Protein AF-A0A1A8K405-F1 (afdb_monomer_lite)

pLDDT: mean 84.37, std 14.07, range [44.75, 97.0]

Organism: Nothobranchius kuhntae (NCBI:txid321403)

Foldseek 3Di:
DVVVVVLVVCVVCVPLVCVLVPPDFKDWDWDQDPPPRDIDTDKIKGKAFDPVQVVQVVVVVVLQVVQLVDPDQRDKDKTWGKIWMAIPQRKIWIKIKIKIWADPDSPPPDDDSDTWIKMKIKIDDMDGPPPDPPPPPDDDIDMHMDGD

Structure (mmCIF, N/CA/C/O backbone):
data_AF-A0A1A8K405-F1
#
_entry.id   AF-A0A1A8K405-F1
#
loop_
_atom_site.group_PDB
_atom_site.id
_atom_site.type_symbol
_atom_site.label_atom_id
_atom_site.label_alt_id
_atom_site.label_comp_id
_atom_site.label_asym_id
_atom_site.label_entity_id
_atom_site.label_seq_id
_atom_site.pdbx_PDB_ins_code
_atom_site.Cartn_x
_atom_site.Cartn_y
_atom_site.Cartn_z
_atom_site.occupancy
_atom_site.B_iso_or_equiv
_atom_site.auth_seq_id
_atom_site.auth_comp_id
_atom_site.auth_asym_id
_atom_site.auth_atom_id
_atom_site.pdbx_PDB_model_num
ATOM 1 N N . ASN A 1 1 ? 3.902 -15.572 -23.356 1.00 77.88 1 ASN A N 1
ATOM 2 C CA . ASN A 1 1 ? 4.950 -16.094 -22.442 1.00 77.88 1 ASN A CA 1
ATOM 3 C C . ASN A 1 1 ? 4.537 -15.607 -21.079 1.00 77.88 1 ASN A C 1
ATOM 5 O O . ASN A 1 1 ? 4.559 -14.400 -20.856 1.00 77.88 1 ASN A O 1
ATOM 9 N N . ASP A 1 2 ? 4.108 -16.525 -20.227 1.00 87.25 2 ASP A N 1
ATOM 10 C CA . ASP A 1 2 ? 3.314 -16.259 -19.025 1.00 87.25 2 ASP A CA 1
ATOM 11 C C . ASP A 1 2 ? 3.965 -15.231 -18.088 1.00 87.25 2 ASP A C 1
ATOM 13 O O . ASP A 1 2 ? 3.287 -14.385 -17.509 1.00 87.25 2 ASP A O 1
ATOM 17 N N . MET A 1 3 ? 5.300 -15.226 -17.996 1.00 85.38 3 MET A N 1
ATOM 18 C CA . MET A 1 3 ? 6.030 -14.266 -17.160 1.00 85.38 3 MET A CA 1
ATOM 19 C C . MET A 1 3 ? 5.954 -12.827 -17.675 1.00 85.38 3 MET A C 1
ATOM 21 O O . MET A 1 3 ? 5.882 -11.891 -16.878 1.00 85.38 3 MET A O 1
ATOM 25 N N . HIS A 1 4 ? 5.956 -12.637 -18.995 1.00 84.88 4 HIS A N 1
ATOM 26 C CA . HIS A 1 4 ? 5.791 -11.311 -19.585 1.00 84.88 4 HIS A CA 1
ATOM 27 C C . HIS A 1 4 ? 4.364 -10.804 -19.359 1.00 84.88 4 HIS A C 1
ATOM 29 O O . HIS A 1 4 ? 4.181 -9.652 -18.981 1.00 84.88 4 HIS A O 1
ATOM 35 N N . GLU A 1 5 ? 3.364 -11.669 -19.539 1.00 89.44 5 GLU A N 1
ATOM 36 C CA . GLU A 1 5 ? 1.952 -11.342 -19.302 1.00 89.44 5 GLU A CA 1
ATOM 37 C C . GLU A 1 5 ? 1.700 -10.956 -17.840 1.00 89.44 5 GLU A C 1
ATOM 39 O O . GLU A 1 5 ? 1.075 -9.929 -17.580 1.00 89.44 5 GLU A O 1
ATOM 44 N N . LEU A 1 6 ? 2.283 -11.691 -16.885 1.00 88.69 6 LEU A N 1
ATOM 45 C CA . LEU A 1 6 ? 2.248 -11.328 -15.469 1.00 88.69 6 LEU A CA 1
ATOM 46 C C . LEU A 1 6 ? 2.859 -9.940 -15.218 1.00 88.69 6 LEU A C 1
ATOM 48 O O . LEU A 1 6 ? 2.254 -9.117 -14.538 1.00 88.69 6 LEU A O 1
ATOM 52 N N . CYS A 1 7 ? 4.045 -9.654 -15.763 1.00 87.31 7 CYS A N 1
ATOM 53 C CA . CYS A 1 7 ? 4.702 -8.361 -15.551 1.00 87.31 7 CYS A CA 1
ATOM 54 C C . CYS A 1 7 ? 3.937 -7.199 -16.196 1.00 87.31 7 CYS A C 1
ATOM 56 O O . CYS A 1 7 ? 3.899 -6.106 -15.626 1.00 87.31 7 CYS A O 1
ATOM 58 N N . SER A 1 8 ? 3.309 -7.429 -17.354 1.00 89.00 8 SER A N 1
ATOM 59 C CA . SER A 1 8 ? 2.404 -6.462 -17.977 1.00 89.00 8 SER A CA 1
ATOM 60 C C . SER A 1 8 ? 1.209 -6.177 -17.067 1.00 89.00 8 SER A C 1
ATOM 62 O O . SER A 1 8 ? 0.987 -5.015 -16.748 1.00 89.00 8 SER A O 1
ATOM 64 N N . ALA A 1 9 ? 0.539 -7.211 -16.548 1.00 89.94 9 ALA A N 1
ATOM 65 C CA . ALA A 1 9 ? -0.592 -7.053 -15.630 1.00 89.94 9 ALA A CA 1
ATOM 66 C C . ALA A 1 9 ? -0.210 -6.317 -14.330 1.00 89.94 9 ALA A C 1
ATOM 68 O O . ALA A 1 9 ? -0.925 -5.425 -13.884 1.00 89.94 9 ALA A O 1
ATOM 69 N N . LEU A 1 10 ? 0.955 -6.619 -13.740 1.00 89.88 10 LEU A N 1
ATOM 70 C CA . LEU A 1 10 ? 1.460 -5.895 -12.560 1.00 89.88 10 LEU A CA 1
ATOM 71 C C . LEU A 1 10 ? 1.752 -4.411 -12.849 1.00 89.88 10 LEU A C 1
ATOM 73 O O . LEU A 1 10 ? 1.724 -3.586 -11.935 1.00 89.88 10 LEU A O 1
ATOM 77 N N . SER A 1 11 ? 2.050 -4.074 -14.105 1.00 89.88 11 SER A N 1
ATOM 78 C CA . SER A 1 11 ? 2.372 -2.712 -14.542 1.00 89.88 11 SER A CA 1
ATOM 79 C C . SER A 1 11 ? 1.143 -1.875 -14.908 1.00 89.88 11 SER A C 1
ATOM 81 O O . SER A 1 11 ? 1.284 -0.657 -15.020 1.00 89.88 11 SER A O 1
ATOM 83 N N . GLU A 1 12 ? -0.036 -2.487 -15.073 1.00 91.00 12 GLU A N 1
ATOM 84 C CA . GLU A 1 12 ? -1.290 -1.775 -15.365 1.00 91.00 12 GLU A CA 1
ATOM 85 C C . GLU A 1 12 ? -1.716 -0.875 -14.197 1.00 91.00 12 GLU A C 1
ATOM 87 O O . GLU A 1 12 ? -2.045 0.291 -14.409 1.00 91.00 12 GLU A O 1
ATOM 92 N N . ASP A 1 13 ? -1.639 -1.384 -12.962 1.00 90.75 13 ASP A N 1
ATOM 93 C CA . ASP A 1 13 ? -1.929 -0.621 -11.741 1.00 90.75 13 ASP A CA 1
ATOM 94 C C . ASP A 1 13 ? -0.952 -0.962 -10.593 1.00 90.75 13 ASP A C 1
ATOM 96 O O . ASP A 1 13 ? -1.296 -1.652 -9.625 1.00 90.75 13 ASP A O 1
ATOM 100 N N . PRO A 1 14 ? 0.303 -0.478 -10.666 1.00 92.75 14 PRO A N 1
ATOM 101 C CA . PRO A 1 14 ? 1.291 -0.733 -9.623 1.00 92.75 14 PRO A CA 1
ATOM 102 C C . PRO A 1 14 ? 0.931 -0.049 -8.294 1.00 92.75 14 PRO A C 1
ATOM 104 O O . PRO A 1 14 ? 1.281 -0.555 -7.226 1.00 92.75 14 PRO A O 1
ATOM 107 N N . GLU A 1 15 ? 0.237 1.095 -8.336 1.00 93.50 15 GLU A N 1
ATOM 108 C CA . GLU A 1 15 ? -0.154 1.841 -7.135 1.00 93.50 15 GLU A CA 1
ATOM 109 C C . GLU A 1 15 ? -1.245 1.086 -6.370 1.00 93.50 15 GLU A C 1
ATOM 111 O O . GLU A 1 15 ? -1.089 0.842 -5.172 1.00 93.50 15 GLU A O 1
ATOM 116 N N . GLY A 1 16 ? -2.296 0.629 -7.058 1.00 92.94 16 GLY A N 1
ATOM 117 C CA . GLY A 1 16 ? -3.321 -0.229 -6.469 1.00 92.94 16 GLY A CA 1
ATOM 118 C C . GLY A 1 16 ? -2.748 -1.539 -5.934 1.00 92.94 16 GLY A C 1
ATOM 119 O O . GLY A 1 16 ? -3.082 -1.934 -4.814 1.00 92.94 16 GLY A O 1
ATOM 120 N N . LEU A 1 17 ? -1.801 -2.160 -6.650 1.00 93.38 17 LEU A N 1
ATOM 121 C CA . LEU A 1 17 ? -1.090 -3.350 -6.172 1.00 93.38 17 LEU A CA 1
ATOM 122 C C . LEU A 1 17 ? -0.429 -3.113 -4.804 1.00 93.38 17 LEU A C 1
ATOM 124 O O . LEU A 1 17 ? -0.667 -3.867 -3.862 1.00 93.38 17 LEU A O 1
ATOM 128 N N . ILE A 1 18 ? 0.403 -2.077 -4.654 1.00 95.12 18 ILE A N 1
ATOM 129 C CA . ILE A 1 18 ? 1.141 -1.857 -3.395 1.00 95.12 18 ILE A CA 1
ATOM 130 C C . ILE A 1 18 ? 0.257 -1.304 -2.258 1.00 95.12 18 ILE A C 1
ATOM 132 O O . ILE A 1 18 ? 0.599 -1.451 -1.075 1.00 95.12 18 ILE A O 1
ATOM 136 N N . LEU A 1 19 ? -0.878 -0.679 -2.594 1.00 94.06 19 LEU A N 1
ATOM 137 C CA . LEU A 1 19 ? -1.903 -0.246 -1.637 1.00 94.06 19 LEU A CA 1
ATOM 138 C C . LEU A 1 19 ? -2.730 -1.427 -1.113 1.00 94.06 19 LEU A C 1
ATOM 140 O O . LEU A 1 19 ? -3.034 -1.466 0.079 1.00 94.06 19 LEU A O 1
ATOM 144 N N . PHE A 1 20 ? -3.011 -2.424 -1.957 1.00 91.88 20 PHE A N 1
ATOM 145 C CA . PHE A 1 20 ? -3.654 -3.675 -1.550 1.00 91.88 20 PHE A CA 1
ATOM 146 C C . PHE A 1 20 ? -2.792 -4.470 -0.556 1.00 91.88 20 PHE A C 1
ATOM 148 O O . PHE A 1 20 ? -3.292 -5.072 0.399 1.00 91.88 20 PHE A O 1
ATOM 155 N N . LEU A 1 21 ? -1.468 -4.448 -0.733 1.00 91.00 21 LEU A N 1
ATOM 156 C CA . LEU A 1 21 ? -0.540 -5.195 0.111 1.00 91.00 21 LEU A CA 1
ATOM 157 C C . LEU A 1 21 ? -0.223 -4.443 1.420 1.00 91.00 21 LEU A C 1
ATOM 159 O O . LEU A 1 21 ? 0.747 -3.687 1.536 1.00 91.00 21 LEU A O 1
ATOM 163 N N . LYS A 1 22 ? -1.024 -4.699 2.462 1.00 81.56 22 LYS A N 1
ATOM 164 C CA . LYS A 1 22 ? -0.938 -4.025 3.779 1.00 81.56 22 LYS A CA 1
ATOM 165 C C . LYS A 1 22 ? 0.465 -4.026 4.408 1.00 81.56 22 LYS A C 1
ATOM 167 O O . LYS A 1 22 ? 0.908 -2.990 4.921 1.00 81.56 22 LYS A O 1
ATOM 172 N N . ASN A 1 23 ? 1.155 -5.168 4.334 1.00 84.31 23 ASN A N 1
ATOM 173 C CA . ASN A 1 23 ? 2.432 -5.435 5.012 1.00 84.31 23 ASN A CA 1
ATOM 174 C C . ASN A 1 23 ? 3.649 -5.449 4.073 1.00 84.31 23 ASN A C 1
ATOM 176 O O . ASN A 1 23 ? 4.771 -5.631 4.538 1.00 84.31 23 ASN A O 1
ATOM 180 N N . ILE A 1 24 ? 3.444 -5.266 2.766 1.00 91.94 24 ILE A N 1
ATOM 181 C CA . ILE A 1 24 ? 4.531 -5.221 1.785 1.00 91.94 24 ILE A CA 1
ATOM 182 C C . ILE A 1 24 ? 4.792 -3.758 1.433 1.00 91.94 24 ILE A C 1
ATOM 184 O O . ILE A 1 24 ? 3.870 -2.989 1.150 1.00 91.94 24 ILE A O 1
ATOM 188 N N . CYS A 1 25 ? 6.065 -3.371 1.483 1.00 93.31 25 CYS A N 1
ATOM 189 C CA . CYS A 1 25 ? 6.513 -2.027 1.122 1.00 93.31 25 CYS A CA 1
ATOM 190 C C . CYS A 1 25 ? 7.240 -1.990 -0.219 1.00 93.31 25 CYS A C 1
ATOM 192 O O . CYS A 1 25 ? 7.435 -0.908 -0.748 1.00 93.31 25 CYS A O 1
ATOM 194 N N . LYS A 1 26 ? 7.637 -3.133 -0.781 1.00 96.19 26 LYS A N 1
ATOM 195 C CA . LYS A 1 26 ? 8.359 -3.185 -2.048 1.00 96.19 26 LYS A CA 1
ATOM 196 C C . LYS A 1 26 ? 8.061 -4.479 -2.785 1.00 96.19 26 LYS A C 1
ATOM 198 O O . LYS A 1 26 ? 8.145 -5.551 -2.193 1.00 96.19 26 LYS A O 1
ATOM 203 N N . VAL A 1 27 ? 7.754 -4.361 -4.070 1.00 95.12 27 VAL A N 1
ATOM 204 C CA . VAL A 1 27 ? 7.695 -5.475 -5.016 1.00 95.12 27 VAL A CA 1
ATOM 205 C C . VAL A 1 27 ? 8.671 -5.157 -6.136 1.00 95.12 27 VAL A C 1
ATOM 207 O O . VAL A 1 27 ? 8.629 -4.073 -6.717 1.00 95.12 27 VAL A O 1
ATOM 210 N N . GLN A 1 28 ? 9.573 -6.092 -6.414 1.00 95.00 28 GLN A N 1
ATOM 211 C CA . GLN A 1 28 ? 10.579 -5.946 -7.454 1.00 95.00 28 GLN A CA 1
ATOM 212 C C . GLN A 1 28 ? 10.711 -7.259 -8.215 1.00 95.00 28 GLN A C 1
ATOM 214 O O . GLN A 1 28 ? 10.839 -8.319 -7.604 1.00 95.00 28 GLN A O 1
ATOM 219 N N . VAL A 1 29 ? 10.672 -7.177 -9.543 1.00 93.19 29 VAL A N 1
ATOM 220 C CA . VAL A 1 29 ? 10.842 -8.330 -10.431 1.00 93.19 29 VAL A CA 1
ATOM 221 C C . VAL A 1 29 ? 12.101 -8.133 -11.256 1.00 93.19 29 VAL A C 1
ATOM 223 O O . VAL A 1 29 ? 12.353 -7.050 -11.798 1.00 93.19 29 VAL A O 1
ATOM 226 N N . HIS A 1 30 ? 12.885 -9.201 -11.347 1.00 92.12 30 HIS A N 1
ATOM 227 C CA . HIS A 1 30 ? 14.107 -9.247 -12.124 1.00 92.12 30 HIS A CA 1
ATOM 228 C C . HIS A 1 30 ? 14.044 -10.354 -13.173 1.00 92.12 30 HIS A C 1
ATOM 230 O O . HIS A 1 30 ? 13.508 -11.430 -12.923 1.00 92.12 30 HIS A O 1
ATOM 236 N N . GLU A 1 31 ? 14.647 -10.086 -14.320 1.00 91.31 31 GLU A N 1
ATOM 237 C CA . GLU A 1 31 ? 14.889 -11.027 -15.401 1.00 91.31 31 GLU A CA 1
ATOM 238 C C . GLU A 1 31 ? 16.387 -11.341 -15.456 1.00 91.31 31 GLU A C 1
ATOM 240 O O . GLU A 1 31 ? 17.223 -10.438 -15.362 1.00 91.31 31 GLU A O 1
ATOM 245 N N . ILE A 1 32 ? 16.732 -12.618 -15.602 1.00 93.88 32 ILE A N 1
ATOM 246 C CA . ILE A 1 32 ? 18.110 -13.051 -15.840 1.00 93.88 32 ILE A CA 1
ATOM 247 C C . ILE A 1 32 ? 18.257 -13.249 -17.342 1.00 93.88 32 ILE A C 1
ATOM 249 O O . ILE A 1 32 ? 17.560 -14.065 -17.938 1.00 93.88 32 ILE A O 1
ATOM 253 N N . ASN A 1 33 ? 19.158 -12.494 -17.961 1.00 88.44 33 ASN A N 1
ATOM 254 C CA . ASN A 1 33 ? 19.418 -12.634 -19.383 1.00 88.44 33 ASN A CA 1
ATOM 255 C C . ASN A 1 33 ? 20.139 -13.963 -19.660 1.00 88.44 33 ASN A C 1
ATOM 257 O O . ASN A 1 33 ? 21.266 -14.149 -19.208 1.00 88.44 33 ASN A O 1
ATOM 261 N N . GLU A 1 34 ? 19.520 -14.854 -20.436 1.00 87.06 34 GLU A N 1
ATOM 262 C CA . GLU A 1 34 ? 20.047 -16.203 -20.706 1.00 87.06 34 GLU A CA 1
ATOM 263 C C . GLU A 1 34 ? 21.441 -16.194 -21.353 1.00 87.06 34 GLU A C 1
ATOM 265 O O . GLU A 1 34 ? 22.270 -17.050 -21.054 1.00 87.06 34 GLU A O 1
ATOM 270 N N . ASN A 1 35 ? 21.736 -15.194 -22.190 1.00 90.19 35 ASN A N 1
ATOM 271 C CA . ASN A 1 35 ? 22.989 -15.142 -22.947 1.00 90.19 35 ASN A CA 1
ATOM 272 C C . ASN A 1 35 ? 24.148 -14.530 -22.152 1.00 90.19 35 ASN A C 1
ATOM 274 O O . ASN A 1 35 ? 25.299 -14.914 -22.340 1.00 90.19 35 ASN A O 1
ATOM 278 N N . SER A 1 36 ? 23.867 -13.536 -21.309 1.00 91.81 36 SER A N 1
ATOM 279 C CA . SER A 1 36 ? 24.892 -12.772 -20.584 1.00 91.81 36 SER A CA 1
ATOM 280 C C . SER A 1 36 ? 24.956 -13.080 -19.089 1.00 91.81 36 SER A C 1
ATOM 282 O O . SER A 1 36 ? 25.888 -12.637 -18.427 1.00 91.81 36 SER A O 1
ATOM 284 N N . GLY A 1 37 ? 23.967 -13.792 -18.538 1.00 91.44 37 GLY A N 1
ATOM 285 C CA . GLY A 1 37 ? 23.824 -14.040 -17.100 1.00 91.44 37 GLY A CA 1
ATOM 286 C C . GLY A 1 37 ? 23.484 -12.792 -16.277 1.00 91.44 37 GLY A C 1
ATOM 287 O O . GLY A 1 37 ? 23.384 -12.868 -15.054 1.00 91.44 37 GLY A O 1
ATOM 288 N N . ASN A 1 38 ? 23.309 -11.635 -16.922 1.00 94.06 38 ASN A N 1
ATOM 289 C CA . ASN A 1 38 ? 23.079 -10.372 -16.233 1.00 94.06 38 ASN A CA 1
ATOM 290 C C . ASN A 1 38 ? 21.660 -10.283 -15.671 1.00 94.06 38 ASN A C 1
ATOM 292 O O . ASN A 1 38 ? 20.681 -10.588 -16.355 1.00 94.06 38 ASN A O 1
ATOM 296 N N . LEU A 1 39 ? 21.565 -9.777 -14.442 1.00 93.81 39 LEU A N 1
ATOM 297 C CA . LEU A 1 39 ? 20.306 -9.470 -13.778 1.00 93.81 39 LEU A CA 1
ATOM 298 C C . LEU A 1 39 ? 19.795 -8.097 -14.229 1.00 93.81 39 LEU A C 1
ATOM 300 O O . LEU A 1 39 ? 20.455 -7.078 -14.026 1.00 93.81 39 LEU A O 1
ATOM 304 N N . LYS A 1 40 ? 18.591 -8.057 -14.793 1.00 91.50 40 LYS A N 1
ATOM 305 C CA . LYS A 1 40 ? 17.899 -6.832 -15.195 1.00 91.50 40 LYS A CA 1
ATOM 306 C C . LYS A 1 40 ? 16.640 -6.663 -14.356 1.00 91.50 40 LYS A C 1
ATOM 308 O O . LYS A 1 40 ? 15.795 -7.545 -14.315 1.00 91.50 40 LYS A O 1
ATOM 313 N N . THR A 1 41 ? 16.479 -5.519 -13.701 1.00 91.38 41 THR A N 1
ATOM 314 C CA . THR A 1 41 ? 15.201 -5.177 -13.057 1.00 91.38 41 THR A CA 1
ATOM 315 C C . THR A 1 41 ? 14.187 -4.785 -14.127 1.00 91.38 41 THR A C 1
ATOM 317 O O . THR A 1 41 ? 14.480 -3.913 -14.944 1.00 91.38 41 THR A O 1
ATOM 320 N N . ILE A 1 42 ? 13.009 -5.406 -14.114 1.00 91.62 42 ILE A N 1
ATOM 321 C CA . ILE A 1 42 ? 11.949 -5.159 -15.105 1.00 91.62 42 ILE A CA 1
ATOM 322 C C . ILE A 1 42 ? 10.702 -4.505 -14.505 1.00 91.62 42 ILE A C 1
ATOM 324 O O . ILE A 1 42 ? 9.934 -3.888 -15.233 1.00 91.62 42 ILE A O 1
ATOM 328 N N . PHE A 1 43 ? 10.525 -4.584 -13.185 1.00 92.81 43 PHE A N 1
ATOM 329 C CA . PHE A 1 43 ? 9.416 -3.949 -12.478 1.00 92.81 43 PHE A CA 1
ATOM 330 C C . PHE A 1 43 ? 9.841 -3.564 -11.063 1.00 92.81 43 PHE A C 1
ATOM 332 O O . PHE A 1 43 ? 10.488 -4.356 -10.373 1.00 92.81 43 PHE A O 1
ATOM 339 N N . VAL A 1 44 ? 9.462 -2.363 -10.627 1.00 95.12 44 VAL A N 1
ATOM 340 C CA . VAL A 1 44 ? 9.576 -1.919 -9.234 1.00 95.12 44 VAL A CA 1
ATOM 341 C C . VAL A 1 44 ? 8.328 -1.134 -8.873 1.00 95.12 44 VAL A C 1
ATOM 343 O O . VAL A 1 44 ? 7.958 -0.203 -9.586 1.00 95.12 44 VAL A O 1
ATOM 346 N N . VAL A 1 45 ? 7.753 -1.448 -7.719 1.00 96.38 45 VAL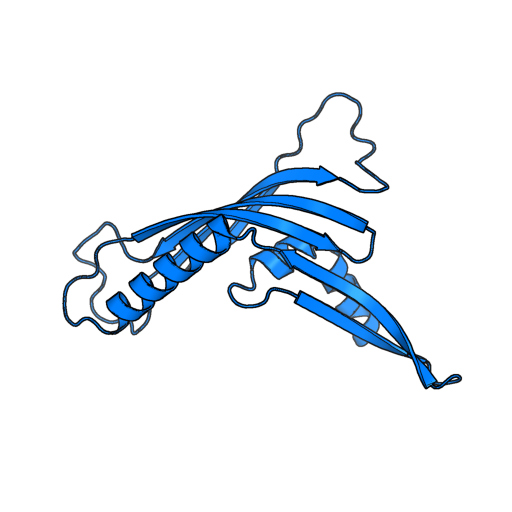 A N 1
ATOM 347 C CA . VAL A 1 45 ? 6.886 -0.535 -6.981 1.00 96.38 45 VAL A CA 1
ATOM 348 C C . VAL A 1 45 ? 7.270 -0.555 -5.509 1.00 96.38 45 VAL A C 1
ATOM 350 O O . VAL A 1 45 ? 7.466 -1.613 -4.910 1.00 96.38 45 VAL A O 1
ATOM 353 N N . GLU A 1 46 ? 7.408 0.627 -4.924 1.00 97.00 46 GLU A N 1
ATOM 354 C CA . GLU A 1 46 ? 7.857 0.801 -3.551 1.00 97.00 46 GLU A CA 1
ATOM 355 C C . GLU A 1 46 ? 7.029 1.869 -2.839 1.00 97.00 46 GLU A C 1
ATOM 357 O O . GLU A 1 46 ? 6.869 2.984 -3.324 1.00 97.00 46 GLU A O 1
ATOM 362 N N . LYS A 1 47 ? 6.519 1.516 -1.664 1.00 95.06 47 LYS A N 1
ATOM 363 C CA . LYS A 1 47 ? 5.770 2.367 -0.749 1.00 95.06 47 LYS A CA 1
ATOM 364 C C . LYS A 1 47 ? 6.687 2.801 0.390 1.00 95.06 47 LYS A C 1
ATOM 366 O O . LYS A 1 47 ? 7.151 1.982 1.184 1.00 95.06 47 LYS A O 1
ATOM 371 N N . HIS A 1 48 ? 6.894 4.102 0.502 1.00 94.94 48 HIS A N 1
ATOM 372 C CA . HIS A 1 48 ? 7.658 4.737 1.561 1.00 94.94 48 HIS A CA 1
ATOM 373 C C . HIS A 1 48 ? 6.717 5.387 2.580 1.00 94.94 48 HIS A C 1
ATOM 375 O O . HIS A 1 48 ? 5.851 6.190 2.224 1.00 94.94 48 HIS A O 1
ATOM 381 N N . LEU A 1 49 ? 6.883 5.048 3.859 1.00 92.31 49 LEU A N 1
ATOM 382 C CA . LEU A 1 49 ? 6.186 5.707 4.963 1.00 92.31 49 LEU A CA 1
ATOM 383 C C . LEU A 1 49 ? 7.155 6.675 5.652 1.00 92.31 49 LEU A C 1
ATOM 385 O O . LEU A 1 49 ? 8.148 6.207 6.219 1.00 92.31 49 LEU A O 1
ATOM 389 N N . PRO A 1 50 ? 6.866 7.989 5.658 1.00 91.25 50 PRO A N 1
ATOM 390 C CA . PRO A 1 50 ? 7.582 8.944 6.496 1.00 91.25 50 PRO A CA 1
ATOM 391 C C . PRO A 1 50 ? 7.546 8.529 7.972 1.00 91.25 50 PRO A C 1
ATOM 393 O O . PRO A 1 50 ? 6.605 7.869 8.416 1.00 91.25 50 PRO A O 1
ATOM 396 N N . GLN A 1 51 ? 8.542 8.948 8.757 1.00 88.94 51 GLN A N 1
ATOM 397 C CA . GLN A 1 51 ? 8.712 8.496 10.145 1.00 88.94 51 GLN A CA 1
ATOM 398 C C . GLN A 1 51 ? 7.455 8.697 11.017 1.00 88.94 51 GLN A C 1
ATOM 400 O O . GLN A 1 51 ? 7.009 7.745 11.653 1.00 88.94 51 GLN A O 1
ATOM 405 N N . GLY A 1 52 ? 6.821 9.875 10.979 1.00 89.06 52 GLY A N 1
ATOM 406 C CA . GLY A 1 52 ? 5.589 10.122 11.746 1.00 89.06 52 GLY A CA 1
ATOM 407 C C . GLY A 1 52 ? 4.422 9.213 11.332 1.00 89.06 52 GLY A C 1
ATOM 408 O O . GLY A 1 52 ? 3.673 8.722 12.172 1.00 89.06 52 GLY A O 1
ATOM 409 N N . SER A 1 53 ? 4.309 8.899 10.040 1.00 91.38 53 SER A N 1
ATOM 410 C CA . SER A 1 53 ? 3.312 7.956 9.516 1.00 91.38 53 SER A CA 1
ATOM 411 C C . SER A 1 53 ? 3.612 6.505 9.887 1.00 91.38 53 SER A C 1
ATOM 413 O O . SER A 1 53 ? 2.697 5.713 10.114 1.00 91.38 53 SER A O 1
ATOM 415 N N . LYS A 1 54 ? 4.894 6.146 10.003 1.00 91.31 54 LYS A N 1
ATOM 416 C CA . LYS A 1 54 ? 5.320 4.833 10.493 1.00 91.31 54 LYS A CA 1
ATOM 417 C C . LYS A 1 54 ? 4.916 4.628 11.952 1.00 91.31 54 LYS A C 1
ATOM 419 O O . LYS A 1 54 ? 4.420 3.553 12.277 1.00 91.31 54 LYS A O 1
ATOM 424 N N . GLU A 1 55 ? 5.076 5.642 12.798 1.00 93.00 55 GLU A N 1
ATOM 425 C CA . GLU A 1 55 ? 4.655 5.608 14.207 1.00 93.00 55 GLU A CA 1
ATOM 426 C C . GLU A 1 55 ? 3.134 5.439 14.329 1.00 93.00 55 GLU A C 1
ATOM 428 O O . GLU A 1 55 ? 2.674 4.494 14.968 1.00 93.00 55 GLU A O 1
ATOM 433 N N . GLN A 1 56 ? 2.353 6.244 13.597 1.00 93.50 56 GLN A N 1
ATOM 434 C CA . GLN A 1 56 ? 0.887 6.120 13.534 1.00 93.50 56 GLN A CA 1
ATOM 435 C C . GLN A 1 56 ? 0.428 4.715 13.113 1.00 93.50 56 GLN A C 1
ATOM 437 O O . GLN A 1 56 ? -0.507 4.157 13.694 1.00 93.50 56 GLN A O 1
ATOM 442 N N . LYS A 1 57 ? 1.086 4.124 12.106 1.00 92.06 57 LYS A N 1
ATOM 443 C CA . LYS A 1 57 ? 0.772 2.772 11.628 1.00 92.06 57 LYS A CA 1
ATOM 444 C C . LYS A 1 57 ? 1.180 1.689 12.628 1.00 92.06 57 LYS A C 1
ATOM 446 O O . LYS A 1 57 ? 0.451 0.716 12.803 1.00 92.06 57 LYS A O 1
ATOM 451 N N . GLN A 1 58 ? 2.324 1.842 13.293 1.00 92.69 58 GLN A N 1
ATOM 452 C CA . GLN A 1 58 ? 2.774 0.911 14.331 1.00 92.69 58 GLN A CA 1
ATOM 453 C C . GLN A 1 58 ? 1.838 0.920 15.535 1.00 92.69 58 GLN A C 1
ATOM 455 O O . GLN A 1 58 ? 1.479 -0.145 16.033 1.00 92.69 58 GLN A O 1
ATOM 460 N N . ASP A 1 59 ? 1.413 2.096 15.983 1.00 93.94 59 ASP A N 1
ATOM 461 C CA . ASP A 1 59 ? 0.485 2.200 17.101 1.00 93.94 59 ASP A CA 1
ATOM 462 C C . ASP A 1 59 ? -0.883 1.626 16.737 1.00 93.94 59 ASP A C 1
ATOM 464 O O . ASP A 1 59 ? -1.453 0.873 17.525 1.00 93.94 59 ASP A O 1
ATOM 468 N N . PHE A 1 60 ? -1.380 1.864 15.522 1.00 93.50 60 PHE A N 1
ATOM 469 C CA . PHE A 1 60 ? -2.595 1.212 15.030 1.00 93.50 60 PHE A CA 1
ATOM 470 C C . PHE A 1 60 ? -2.475 -0.323 15.006 1.00 93.50 60 PHE A C 1
ATOM 472 O O . PHE A 1 60 ? -3.372 -1.016 15.485 1.00 93.50 60 PHE A O 1
ATOM 479 N N . ALA A 1 61 ? -1.346 -0.863 14.532 1.00 91.81 61 ALA A N 1
ATOM 480 C CA . ALA A 1 61 ? -1.091 -2.304 14.525 1.00 91.81 61 ALA A CA 1
ATOM 481 C C . ALA A 1 61 ? -1.048 -2.905 15.943 1.00 91.81 61 ALA A C 1
ATOM 483 O O . ALA A 1 61 ? -1.616 -3.974 16.162 1.00 91.81 61 ALA A O 1
ATOM 484 N N . LYS A 1 62 ? -0.455 -2.204 16.922 1.00 92.88 62 LYS A N 1
ATOM 485 C CA . LYS A 1 62 ? -0.479 -2.624 18.337 1.00 92.88 62 LYS A CA 1
ATOM 486 C C . LYS A 1 62 ? -1.902 -2.659 18.891 1.00 92.88 62 LYS A C 1
ATOM 488 O O . LYS A 1 62 ? -2.267 -3.608 19.578 1.00 92.88 62 LYS A O 1
ATOM 493 N N . HIS A 1 63 ? -2.717 -1.643 18.594 1.00 91.62 63 HIS A N 1
ATOM 494 C CA . HIS A 1 63 ? -4.119 -1.630 19.017 1.00 91.62 63 HIS A CA 1
ATOM 495 C C . HIS A 1 63 ? -4.900 -2.794 18.403 1.00 91.62 63 HIS A C 1
ATOM 497 O O . HIS A 1 63 ? -5.676 -3.432 19.109 1.00 91.62 63 HIS A O 1
ATOM 503 N N . LEU A 1 64 ? -4.665 -3.098 17.124 1.00 89.62 64 LEU A N 1
ATOM 504 C CA . LEU A 1 64 ? -5.283 -4.235 16.447 1.00 89.62 64 LEU A CA 1
ATOM 505 C C . LEU A 1 64 ? -4.873 -5.565 17.093 1.00 89.62 64 LEU A C 1
ATOM 507 O O . LEU A 1 64 ? -5.726 -6.400 17.372 1.00 89.62 64 LEU A O 1
ATOM 511 N N . GLU A 1 65 ? -3.583 -5.758 17.365 1.00 89.69 65 GLU A N 1
ATOM 512 C CA . GLU A 1 65 ? -3.076 -6.971 18.012 1.00 89.69 65 GLU A CA 1
ATOM 513 C C . GLU A 1 65 ? -3.666 -7.155 19.418 1.00 89.69 65 GLU A C 1
ATOM 515 O O . GLU A 1 65 ? -4.114 -8.246 19.770 1.00 89.69 65 GLU A O 1
ATOM 520 N N . ASN A 1 66 ? -3.724 -6.080 20.207 1.00 88.69 66 ASN A N 1
ATOM 521 C CA . ASN A 1 66 ? -4.334 -6.099 21.535 1.00 88.69 66 ASN A CA 1
ATOM 522 C C . ASN A 1 66 ? -5.835 -6.399 21.469 1.00 88.69 66 ASN A C 1
ATOM 524 O O . ASN A 1 66 ? -6.346 -7.152 22.294 1.00 88.69 66 ASN A O 1
ATOM 528 N N . ALA A 1 67 ? -6.535 -5.836 20.482 1.00 86.00 67 ALA A N 1
ATOM 529 C CA . ALA A 1 67 ? -7.951 -6.087 20.263 1.00 86.00 67 ALA A CA 1
ATOM 530 C C . ALA A 1 67 ? -8.228 -7.553 19.899 1.00 86.00 67 ALA A C 1
ATOM 532 O O . ALA A 1 67 ? -9.167 -8.134 20.429 1.00 86.00 67 ALA A O 1
ATOM 533 N N . LEU A 1 68 ? -7.385 -8.170 19.064 1.00 84.94 68 LEU A N 1
ATOM 534 C CA . LEU A 1 68 ? -7.493 -9.592 18.709 1.00 84.94 68 LEU A CA 1
ATOM 535 C C . LEU A 1 68 ? -7.209 -10.532 19.893 1.00 84.94 68 LEU A C 1
ATOM 537 O O . LEU A 1 68 ? -7.705 -11.652 19.914 1.00 84.94 68 LEU A O 1
ATOM 541 N N . LYS A 1 69 ? -6.411 -10.092 20.875 1.00 85.06 69 LYS A N 1
ATOM 542 C CA . LYS A 1 69 ? -6.089 -10.853 22.097 1.00 85.06 69 LYS A CA 1
ATOM 543 C C . LYS A 1 69 ? -7.094 -10.646 23.237 1.00 85.06 69 LYS A C 1
ATOM 545 O O . LYS A 1 69 ? -7.013 -11.338 24.247 1.00 85.06 69 LYS A O 1
ATOM 550 N N . SER A 1 70 ? -7.980 -9.660 23.125 1.00 77.25 70 SER A N 1
ATOM 551 C CA . SER A 1 70 ? -8.894 -9.258 24.194 1.00 77.25 70 SER A CA 1
ATOM 552 C C . SER A 1 70 ? -10.205 -10.042 24.133 1.00 77.25 70 SER A C 1
ATOM 554 O O . SER A 1 70 ? -10.879 -10.049 23.113 1.00 77.25 70 SER A O 1
ATOM 556 N N . GLU A 1 71 ? -10.630 -10.605 25.266 1.00 67.12 71 GLU A N 1
ATOM 557 C CA . GLU A 1 71 ? -11.967 -11.206 25.437 1.00 67.12 71 GLU A CA 1
ATOM 558 C C . GLU A 1 71 ? -13.080 -10.152 25.617 1.00 67.12 71 GLU A C 1
ATOM 560 O O . GLU A 1 71 ? -14.267 -10.473 25.651 1.00 67.12 71 GLU A O 1
ATOM 565 N N . LYS A 1 72 ? -12.708 -8.874 25.768 1.00 67.94 72 LYS A N 1
ATOM 566 C CA . LYS A 1 72 ? -13.639 -7.746 25.920 1.00 67.94 72 LYS A CA 1
ATOM 567 C C . LYS A 1 72 ? -14.042 -7.169 24.568 1.00 67.94 72 LYS A C 1
ATOM 569 O O . LYS A 1 72 ? -13.261 -7.211 23.620 1.00 67.94 72 LYS A O 1
ATOM 574 N N . ALA A 1 73 ? -15.217 -6.537 24.536 1.00 66.38 73 ALA A N 1
ATOM 575 C CA . ALA A 1 73 ? -15.717 -5.801 23.379 1.00 66.38 73 ALA A CA 1
ATOM 576 C C . ALA A 1 73 ? -14.649 -4.848 22.813 1.00 66.38 73 ALA A C 1
ATOM 578 O O . ALA A 1 73 ? -14.105 -3.998 23.523 1.00 66.38 73 ALA A O 1
ATOM 579 N N . VAL A 1 74 ? -14.343 -5.014 21.526 1.00 72.38 74 VAL A N 1
ATOM 580 C CA . VAL A 1 74 ? -13.324 -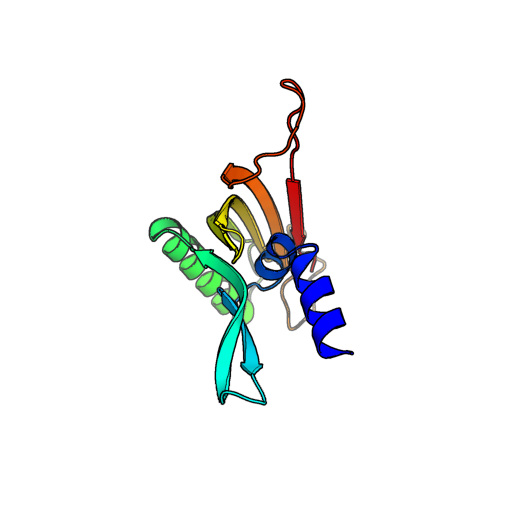4.227 20.832 1.00 72.38 74 VAL A CA 1
ATOM 581 C C . VAL A 1 74 ? -13.895 -2.867 20.461 1.00 72.38 74 VAL A C 1
ATOM 583 O O . VAL A 1 74 ? -14.835 -2.762 19.677 1.00 72.38 74 VAL A O 1
ATOM 586 N N . THR A 1 75 ? -13.288 -1.807 20.988 1.00 77.56 75 THR A N 1
ATOM 587 C CA . THR A 1 75 ? -13.603 -0.439 20.573 1.00 77.56 75 THR A CA 1
ATOM 588 C C . THR A 1 75 ? -13.016 -0.184 19.187 1.00 77.56 75 THR A C 1
ATOM 590 O O . THR A 1 75 ? -11.839 -0.464 18.959 1.00 77.56 75 THR A O 1
ATOM 593 N N . SER A 1 76 ? -13.817 0.358 18.266 1.00 86.88 76 SER A N 1
ATOM 594 C CA . SER A 1 76 ? -13.345 0.727 16.927 1.00 86.88 76 SER A CA 1
ATOM 595 C C . SER A 1 76 ? -12.169 1.701 17.016 1.00 86.88 76 SER A C 1
ATOM 597 O O . SER A 1 76 ? -12.245 2.713 17.714 1.00 86.88 76 SER A O 1
ATOM 599 N N . GLN A 1 77 ? -11.105 1.428 16.266 1.00 91.44 77 GLN A N 1
ATOM 600 C CA . GLN A 1 77 ? -9.921 2.283 16.181 1.00 91.44 77 GLN A CA 1
ATOM 601 C C . GLN A 1 77 ? -9.687 2.691 14.736 1.00 91.44 77 GLN A C 1
ATOM 603 O O . GLN A 1 77 ? -9.943 1.913 13.817 1.00 91.44 77 GLN A O 1
ATOM 608 N N . LYS A 1 78 ? -9.176 3.907 14.541 1.00 93.50 78 LYS A N 1
ATOM 609 C CA . LYS A 1 78 ? -8.854 4.455 13.223 1.00 93.50 78 LYS A CA 1
ATOM 610 C C . LYS A 1 78 ? -7.508 5.159 13.234 1.00 93.50 78 LYS A C 1
ATOM 612 O O . LYS A 1 78 ? -7.098 5.692 14.263 1.00 93.50 78 LYS A O 1
ATOM 617 N N . THR A 1 79 ? -6.856 5.205 12.083 1.00 95.25 79 THR A N 1
ATOM 618 C CA . THR A 1 79 ? -5.616 5.955 11.884 1.00 95.25 79 THR A CA 1
ATOM 619 C C . THR A 1 79 ? -5.619 6.647 10.529 1.00 95.25 79 THR A C 1
ATOM 621 O O . THR A 1 79 ? -6.290 6.204 9.595 1.00 95.25 79 THR A O 1
ATOM 624 N N . PHE A 1 80 ? -4.875 7.745 10.440 1.00 95.81 80 PHE A N 1
ATOM 625 C CA . PHE A 1 80 ? -4.666 8.504 9.216 1.00 95.81 80 PHE A CA 1
ATOM 626 C C . PHE A 1 80 ? -3.180 8.739 9.050 1.00 95.81 80 PHE A C 1
ATOM 628 O O . PHE A 1 80 ? -2.534 9.201 9.990 1.00 95.81 80 PHE A O 1
ATOM 635 N N . TYR A 1 81 ? -2.643 8.443 7.875 1.00 95.50 81 TYR A N 1
ATOM 636 C CA . TYR A 1 81 ? -1.223 8.613 7.622 1.00 95.50 81 TYR A CA 1
ATOM 637 C C . TYR A 1 81 ? -0.938 8.843 6.142 1.00 95.50 81 TYR A C 1
ATOM 639 O O . TYR A 1 81 ? -1.719 8.457 5.274 1.00 95.50 81 TYR A O 1
ATOM 647 N N . GLN A 1 82 ? 0.197 9.473 5.853 1.00 95.56 82 GLN A N 1
ATOM 648 C CA . GLN A 1 82 ? 0.639 9.709 4.487 1.00 95.56 82 GLN A CA 1
ATOM 649 C C . GLN A 1 82 ? 1.642 8.646 4.050 1.00 95.56 82 GLN A C 1
ATOM 651 O O . GLN A 1 82 ? 2.408 8.097 4.846 1.00 95.56 82 GLN A O 1
ATOM 656 N N . THR A 1 83 ? 1.658 8.357 2.756 1.00 95.44 83 THR A N 1
ATOM 657 C CA . THR A 1 83 ? 2.675 7.506 2.150 1.00 95.44 83 THR A CA 1
ATOM 658 C C . THR A 1 83 ? 3.014 7.997 0.755 1.00 95.44 83 THR A C 1
ATOM 660 O O . THR A 1 83 ? 2.230 8.693 0.112 1.00 95.44 83 THR A O 1
ATOM 663 N N . THR A 1 84 ? 4.199 7.637 0.288 1.00 96.06 84 THR A N 1
ATOM 664 C CA . THR A 1 84 ? 4.658 7.946 -1.057 1.00 96.06 84 THR A CA 1
ATOM 665 C C . THR A 1 84 ? 4.910 6.650 -1.802 1.00 96.06 84 THR A C 1
ATOM 667 O O . THR A 1 84 ? 5.571 5.765 -1.265 1.00 96.06 84 THR A O 1
ATOM 670 N N . ILE A 1 85 ? 4.420 6.529 -3.029 1.00 96.12 85 ILE A N 1
ATOM 671 C CA . ILE A 1 85 ? 4.655 5.366 -3.886 1.00 96.12 85 ILE A CA 1
ATOM 672 C C . ILE A 1 85 ? 5.600 5.782 -5.006 1.00 96.12 85 ILE A C 1
ATOM 674 O O . ILE A 1 85 ? 5.412 6.834 -5.605 1.00 96.12 85 ILE A O 1
ATOM 678 N N . SER A 1 86 ? 6.636 4.985 -5.257 1.00 95.62 86 SER A N 1
ATOM 679 C CA . SER A 1 86 ? 7.582 5.164 -6.363 1.00 95.62 86 SER A CA 1
ATOM 680 C C . SER A 1 86 ? 7.587 3.921 -7.244 1.00 95.62 86 SER A C 1
ATOM 682 O O . SER A 1 86 ? 7.565 2.804 -6.726 1.00 95.62 86 SER A O 1
ATOM 684 N N . THR A 1 87 ? 7.653 4.101 -8.558 1.00 93.38 87 THR A N 1
ATOM 685 C CA . THR A 1 87 ? 7.683 3.004 -9.538 1.00 93.38 87 THR A CA 1
ATOM 686 C C . THR A 1 87 ? 8.925 3.067 -10.426 1.00 93.38 87 THR A C 1
ATOM 688 O O . THR A 1 87 ? 9.623 4.081 -10.489 1.00 93.38 87 THR A O 1
ATOM 691 N N . SER A 1 88 ? 9.231 1.968 -11.123 1.00 87.31 88 SER A N 1
ATOM 692 C CA . SER A 1 88 ? 10.412 1.849 -11.997 1.00 87.31 88 SER A CA 1
ATOM 693 C C . SER A 1 88 ? 10.446 2.831 -13.175 1.00 87.31 88 SER A C 1
ATOM 695 O O . SER A 1 88 ? 11.510 3.056 -13.742 1.00 87.31 88 SER A O 1
ATOM 697 N N . ASP A 1 89 ? 9.315 3.432 -13.543 1.00 84.31 89 ASP A N 1
ATOM 698 C CA . ASP A 1 89 ? 9.196 4.467 -14.581 1.00 84.31 89 ASP A CA 1
ATOM 699 C C . ASP A 1 89 ? 9.416 5.899 -14.043 1.00 84.31 89 ASP A C 1
ATOM 701 O O . ASP A 1 89 ? 9.099 6.878 -14.719 1.00 84.31 89 ASP A O 1
ATOM 705 N N . ASN A 1 90 ? 9.977 6.036 -12.834 1.00 84.62 90 ASN A N 1
ATOM 706 C CA . ASN A 1 90 ? 10.208 7.304 -12.131 1.00 84.62 90 ASN A CA 1
ATOM 707 C C . ASN A 1 90 ? 8.932 8.092 -11.800 1.00 84.62 90 ASN A C 1
ATOM 709 O O . ASN A 1 90 ? 9.005 9.287 -11.501 1.00 84.62 90 ASN A O 1
ATOM 713 N N . ARG A 1 91 ? 7.761 7.450 -11.830 1.00 88.69 91 ARG A N 1
ATOM 714 C CA . ARG A 1 91 ? 6.545 8.031 -11.266 1.00 88.69 91 ARG A CA 1
ATOM 715 C C . ARG A 1 91 ? 6.624 7.969 -9.745 1.00 88.69 91 ARG A C 1
ATOM 717 O O . ARG A 1 91 ? 7.070 6.981 -9.160 1.00 88.69 91 ARG A O 1
ATOM 7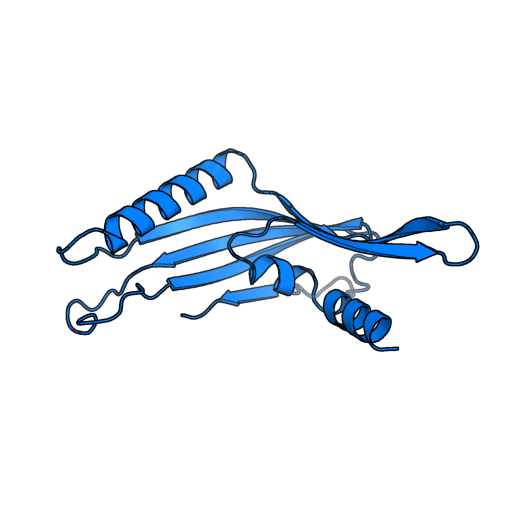24 N N . LYS A 1 92 ? 6.192 9.049 -9.110 1.00 93.06 92 LYS A N 1
ATOM 725 C CA . LYS A 1 92 ? 6.142 9.211 -7.666 1.00 93.06 92 LYS A CA 1
ATOM 726 C C . LYS A 1 92 ? 4.818 9.852 -7.289 1.00 93.06 92 LYS A C 1
ATOM 728 O O . LYS A 1 92 ? 4.525 10.950 -7.750 1.00 93.06 92 LYS A O 1
ATOM 733 N N . SER A 1 93 ? 4.037 9.206 -6.441 1.00 93.62 93 SER A N 1
ATOM 734 C CA . SER A 1 93 ? 2.741 9.714 -5.995 1.00 93.62 93 SER A CA 1
ATOM 735 C C . SER A 1 93 ? 2.659 9.799 -4.482 1.00 93.62 93 SER A C 1
ATOM 737 O O . SER A 1 93 ? 3.259 9.000 -3.765 1.00 93.62 93 SER A O 1
ATOM 739 N N . GLU A 1 94 ? 1.924 10.786 -3.986 1.00 94.88 94 GLU A N 1
ATOM 740 C CA . GLU A 1 94 ? 1.640 10.951 -2.564 1.00 94.88 94 GLU A CA 1
ATOM 741 C C . GLU A 1 94 ? 0.200 10.557 -2.282 1.00 94.88 94 GLU A C 1
ATOM 743 O O . GLU A 1 94 ? -0.709 10.885 -3.043 1.00 94.88 94 GLU A O 1
ATOM 748 N N . TRP A 1 95 ? -0.009 9.867 -1.168 1.00 95.81 95 TRP A N 1
ATOM 749 C CA . TRP A 1 95 ? -1.293 9.305 -0.786 1.00 95.81 95 TRP A CA 1
ATOM 750 C C . TRP A 1 95 ? -1.590 9.601 0.676 1.00 95.81 95 TRP A C 1
ATOM 752 O O . TRP A 1 95 ? -0.709 9.500 1.530 1.00 95.81 95 TRP A O 1
ATOM 762 N N . MET A 1 96 ? -2.848 9.919 0.964 1.00 95.88 96 MET A N 1
ATOM 763 C CA . MET A 1 96 ? -3.404 9.938 2.312 1.00 95.88 96 MET A CA 1
ATOM 764 C C . MET A 1 96 ? -4.197 8.655 2.524 1.00 95.88 96 MET A C 1
ATOM 766 O O . MET A 1 96 ? -5.103 8.363 1.747 1.00 95.88 96 MET A O 1
ATOM 770 N N . ILE A 1 97 ? -3.870 7.898 3.565 1.00 95.50 97 ILE A N 1
ATOM 771 C CA . ILE A 1 97 ? -4.527 6.639 3.908 1.00 95.50 97 ILE A CA 1
ATOM 772 C C . ILE A 1 97 ? -5.313 6.828 5.200 1.00 95.50 97 ILE A C 1
ATOM 774 O O . ILE A 1 97 ? -4.779 7.326 6.188 1.00 95.50 97 ILE A O 1
ATOM 778 N N . ALA A 1 98 ? -6.570 6.397 5.187 1.00 95.50 98 ALA A N 1
ATOM 779 C CA . ALA A 1 98 ? -7.405 6.204 6.359 1.00 95.50 98 ALA A CA 1
ATOM 780 C C . ALA A 1 98 ? -7.632 4.701 6.556 1.00 95.50 98 ALA A C 1
ATOM 782 O O . ALA A 1 98 ? -8.136 4.039 5.650 1.00 95.50 98 ALA A O 1
ATOM 783 N N . GLU A 1 99 ? -7.287 4.164 7.724 1.00 93.81 99 GLU A N 1
ATOM 784 C CA . GLU A 1 99 ? -7.548 2.765 8.089 1.00 93.81 99 GLU A CA 1
ATOM 785 C C . GLU A 1 99 ? -8.433 2.697 9.330 1.00 93.81 99 GLU A C 1
ATOM 787 O O . GLU A 1 99 ? -8.321 3.531 10.232 1.00 93.81 99 GLU A O 1
ATOM 792 N N . GLN A 1 100 ? -9.294 1.685 9.392 1.00 92.56 100 GLN A N 1
ATOM 793 C CA . GLN A 1 100 ? -10.124 1.392 10.554 1.00 92.56 100 GLN A CA 1
ATOM 794 C C . GLN A 1 100 ? -10.211 -0.116 10.783 1.00 92.56 100 GLN A C 1
ATOM 796 O O . GLN A 1 100 ? -10.281 -0.892 9.829 1.00 92.56 100 GLN A O 1
ATOM 801 N N . PHE A 1 101 ? -10.270 -0.517 12.054 1.00 89.94 101 PHE A N 1
ATOM 802 C CA . PHE A 1 101 ? -10.740 -1.842 12.446 1.00 89.94 101 PHE A CA 1
ATOM 803 C C . PHE A 1 101 ? -11.872 -1.762 13.473 1.00 89.94 101 PHE A C 1
ATOM 805 O O . PHE A 1 101 ? -11.963 -0.804 14.242 1.00 89.94 101 PHE A O 1
ATOM 812 N N . GLY A 1 102 ? -12.702 -2.805 13.509 1.00 85.56 102 GLY A N 1
ATOM 813 C CA . GLY A 1 102 ? -13.856 -2.906 14.401 1.00 85.56 102 GLY A CA 1
ATOM 814 C C . GLY A 1 102 ? -15.138 -2.320 13.801 1.00 85.56 102 GLY A C 1
ATOM 815 O O . GLY A 1 102 ? -15.141 -1.754 12.706 1.00 85.56 102 GLY A O 1
ATOM 816 N N . SER A 1 103 ? -16.247 -2.494 14.519 1.00 75.50 103 SER A N 1
ATOM 817 C CA . SER A 1 103 ? -17.581 -2.042 14.111 1.00 75.50 103 SER A CA 1
ATOM 818 C C . SER A 1 103 ? -18.128 -1.007 15.091 1.00 75.50 103 SER A C 1
ATOM 820 O O . SER A 1 103 ? -17.844 -1.058 16.284 1.00 75.50 103 SER A O 1
ATOM 822 N N . PHE A 1 104 ? -18.947 -0.083 14.585 1.00 68.19 104 PHE A N 1
ATOM 823 C CA . PHE A 1 104 ? -19.711 0.863 15.406 1.00 68.19 104 PHE A CA 1
ATOM 824 C C . PHE A 1 104 ? -20.968 0.235 16.023 1.00 68.19 104 PHE A C 1
ATOM 826 O O . PHE A 1 104 ? -21.572 0.828 16.912 1.00 68.19 104 PHE A O 1
ATOM 833 N N . LYS A 1 105 ? -21.391 -0.940 15.539 1.00 66.31 105 LYS A N 1
ATOM 834 C CA . LYS A 1 105 ? -22.549 -1.665 16.067 1.00 66.31 105 LYS A CA 1
ATOM 835 C C . LYS A 1 105 ? -22.064 -2.721 17.057 1.00 66.31 105 LYS A C 1
ATOM 837 O O . LYS A 1 105 ? -21.403 -3.673 16.652 1.00 66.31 105 LYS A O 1
ATOM 842 N N . GLU A 1 106 ? -22.425 -2.553 18.328 1.00 56.06 106 GLU A N 1
ATOM 843 C CA . GLU A 1 106 ? -22.039 -3.438 19.442 1.00 56.06 106 GLU A CA 1
ATOM 844 C C . GLU A 1 106 ? -22.567 -4.881 19.311 1.00 56.06 106 GLU A C 1
ATOM 846 O O . GLU A 1 106 ? -22.050 -5.773 19.976 1.00 56.06 106 GLU A O 1
ATOM 851 N N . ASN A 1 107 ? -23.552 -5.139 18.439 1.00 53.31 107 ASN A N 1
ATOM 852 C CA . ASN A 1 107 ? -24.359 -6.364 18.509 1.00 53.31 107 ASN A CA 1
ATOM 853 C C . ASN A 1 107 ? -24.069 -7.453 17.457 1.00 53.31 107 ASN A C 1
ATOM 855 O O . ASN A 1 107 ? -24.630 -8.533 17.589 1.00 53.31 107 ASN A O 1
ATOM 859 N N . ASP A 1 108 ? -23.203 -7.227 16.460 1.00 50.09 108 ASP A N 1
ATOM 860 C CA . ASP A 1 108 ? -23.029 -8.181 15.336 1.00 50.09 108 ASP A CA 1
ATOM 861 C C . ASP A 1 108 ? -21.655 -8.873 15.263 1.00 50.09 108 ASP A C 1
ATOM 863 O O . ASP A 1 108 ? -21.416 -9.672 14.362 1.00 50.09 108 ASP A O 1
ATOM 867 N N . LEU A 1 109 ? -20.734 -8.609 16.193 1.00 53.78 109 LEU A N 1
ATOM 868 C CA . LEU A 1 109 ? -19.408 -9.248 16.202 1.00 53.78 109 LEU A CA 1
ATOM 869 C C . LEU A 1 109 ? -19.315 -10.339 17.274 1.00 53.78 109 LEU A C 1
ATOM 871 O O . LEU A 1 109 ? -18.400 -10.355 18.093 1.00 53.78 109 LEU A O 1
ATOM 875 N N . GLN A 1 110 ? -20.277 -11.260 17.277 1.00 51.78 110 GLN A N 1
ATOM 876 C CA . GLN A 1 110 ? -20.078 -12.559 17.911 1.00 51.78 110 GLN A CA 1
ATOM 877 C C . GLN A 1 110 ? -19.495 -13.520 16.864 1.00 51.78 110 GLN A C 1
ATOM 879 O O . GLN A 1 110 ? -20.149 -13.831 15.875 1.00 51.78 110 GLN A O 1
ATOM 884 N N . LEU A 1 111 ? -18.271 -13.998 17.120 1.00 50.66 111 LEU A N 1
ATOM 885 C CA . LEU A 1 111 ? -17.586 -15.107 16.435 1.00 50.66 111 LEU A CA 1
ATOM 886 C C . LEU A 1 111 ? -17.000 -14.859 15.032 1.00 50.66 111 LEU A C 1
ATOM 888 O O . LEU A 1 111 ? -17.322 -15.570 14.081 1.00 50.66 111 LEU A O 1
ATOM 892 N N . THR A 1 112 ? -15.995 -13.993 14.917 1.00 54.69 112 THR A N 1
ATOM 893 C CA . THR A 1 112 ? -14.957 -14.203 13.893 1.00 54.69 112 THR A CA 1
ATOM 894 C C . THR A 1 112 ? -13.571 -13.976 14.489 1.00 54.69 112 THR A C 1
ATOM 896 O O . THR A 1 112 ? -13.336 -12.952 15.122 1.00 54.69 112 THR A O 1
ATOM 899 N N . ASP A 1 113 ? -12.614 -14.873 14.214 1.00 61.66 113 ASP A N 1
ATOM 900 C CA . ASP A 1 113 ? -11.184 -14.728 14.579 1.00 61.66 113 ASP A CA 1
ATOM 901 C C . ASP A 1 113 ? -10.509 -13.495 13.933 1.00 61.66 113 ASP A C 1
ATOM 903 O O . ASP A 1 113 ? -9.307 -13.258 14.070 1.00 61.66 113 ASP A O 1
ATOM 907 N N . LYS A 1 114 ? -11.271 -12.718 13.156 1.00 68.75 114 LYS A N 1
ATOM 908 C CA . LYS A 1 114 ? -10.832 -11.532 12.435 1.00 68.75 114 LYS A CA 1
ATOM 909 C C . LYS A 1 114 ? -11.788 -10.384 12.717 1.00 68.75 114 LYS A C 1
ATOM 911 O O . LYS A 1 114 ? -12.993 -10.501 12.502 1.00 68.75 114 LYS A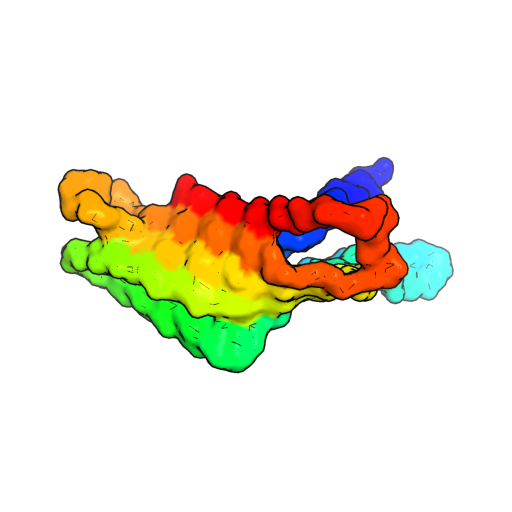 O 1
ATOM 916 N N . LEU A 1 115 ? -11.222 -9.263 13.153 1.00 80.81 115 LEU A N 1
ATOM 917 C CA . LEU A 1 115 ? -11.927 -7.989 13.239 1.00 80.81 115 LEU A CA 1
ATOM 918 C C . LEU A 1 115 ? -12.115 -7.414 11.830 1.00 80.81 115 LEU A C 1
ATOM 920 O O . LEU A 1 115 ? -11.157 -7.448 11.048 1.00 80.81 115 LEU A O 1
ATOM 924 N N . PRO A 1 116 ? -13.293 -6.848 11.506 1.00 86.25 116 PRO A N 1
ATOM 925 C CA . PRO A 1 116 ? -13.495 -6.181 10.229 1.00 86.25 116 PRO A CA 1
ATOM 926 C C . PRO A 1 116 ? -12.496 -5.034 10.107 1.00 86.25 116 PRO A C 1
ATOM 928 O O . PRO A 1 116 ? -12.303 -4.268 11.052 1.00 86.25 116 PRO A O 1
ATOM 931 N N . GLN A 1 117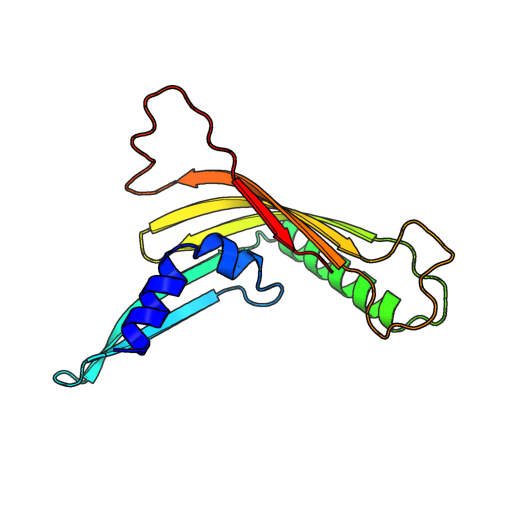 ? -11.848 -4.941 8.952 1.00 88.62 117 GLN A N 1
ATOM 932 C CA . GLN A 1 117 ? -10.861 -3.918 8.643 1.00 88.62 117 GLN A CA 1
ATOM 933 C C . GLN A 1 117 ? -11.147 -3.319 7.281 1.00 88.62 117 GLN A C 1
ATOM 935 O O . GLN A 1 117 ? -11.278 -4.053 6.307 1.00 88.62 117 GLN A O 1
ATOM 940 N N . ALA A 1 118 ? -11.150 -1.996 7.204 1.00 91.38 118 ALA A N 1
ATOM 941 C CA . ALA A 1 118 ? -11.275 -1.281 5.947 1.00 91.38 118 ALA A CA 1
ATOM 942 C C . ALA A 1 118 ? -10.199 -0.202 5.842 1.00 91.38 118 ALA A C 1
ATOM 944 O O . ALA A 1 118 ? -9.754 0.349 6.853 1.00 91.38 118 ALA A O 1
ATOM 945 N N . ALA A 1 119 ? -9.795 0.104 4.615 1.00 93.75 119 ALA A N 1
ATOM 946 C CA . ALA A 1 119 ? -8.902 1.215 4.329 1.00 93.75 119 ALA A CA 1
ATOM 947 C C . ALA A 1 119 ? -9.340 1.957 3.068 1.00 93.75 119 ALA A C 1
ATOM 949 O O . ALA A 1 119 ? -9.792 1.337 2.106 1.00 93.75 119 ALA A O 1
ATOM 950 N N . ILE A 1 120 ? -9.165 3.275 3.073 1.00 95.50 120 ILE A N 1
ATOM 951 C CA . ILE A 1 120 ? -9.327 4.138 1.903 1.00 95.50 120 ILE A CA 1
ATOM 952 C C . ILE A 1 120 ? -8.031 4.920 1.732 1.00 95.50 120 ILE A C 1
ATOM 954 O O . ILE A 1 120 ? -7.544 5.530 2.683 1.00 95.50 120 ILE A O 1
ATOM 958 N N . ALA A 1 121 ? -7.482 4.918 0.526 1.00 96.00 121 ALA A N 1
ATOM 959 C CA . ALA A 1 121 ? -6.357 5.751 0.142 1.00 96.00 121 ALA A CA 1
ATOM 960 C C . ALA A 1 121 ? -6.821 6.763 -0.905 1.00 96.00 121 ALA A C 1
ATOM 962 O O . ALA A 1 121 ? -7.488 6.385 -1.862 1.00 96.00 121 ALA A O 1
ATOM 963 N N . ALA A 1 122 ? -6.462 8.031 -0.737 1.00 95.62 122 ALA A N 1
ATOM 964 C CA . ALA A 1 122 ? -6.725 9.092 -1.702 1.00 95.62 122 ALA A CA 1
ATOM 965 C C . ALA A 1 122 ? -5.401 9.684 -2.187 1.00 95.62 122 ALA A C 1
ATOM 967 O O . ALA A 1 122 ? -4.536 10.031 -1.375 1.00 95.62 122 ALA A O 1
ATOM 968 N N . ARG A 1 123 ? -5.240 9.793 -3.507 1.00 94.19 123 ARG A N 1
ATOM 969 C CA . ARG A 1 123 ? -4.036 10.340 -4.131 1.00 94.19 123 ARG A CA 1
ATOM 970 C C . ARG A 1 123 ? -4.035 11.861 -3.998 1.00 94.19 123 ARG A C 1
ATOM 972 O O . ARG A 1 123 ? -4.979 12.525 -4.415 1.00 94.19 123 ARG A O 1
ATOM 979 N N . LEU A 1 124 ? -2.981 12.397 -3.395 1.00 91.38 124 LEU A N 1
ATOM 980 C CA . LEU A 1 124 ? -2.780 13.827 -3.156 1.00 91.38 124 LEU A CA 1
ATOM 981 C C . LEU A 1 124 ? -2.054 14.495 -4.324 1.00 91.38 124 LEU A C 1
ATOM 983 O O . LEU A 1 124 ? -2.394 15.608 -4.713 1.00 91.38 124 LEU A O 1
ATOM 987 N N . SER A 1 125 ? -1.037 13.823 -4.864 1.00 89.44 125 SER A N 1
ATOM 988 C CA . SER A 1 125 ? -0.199 14.351 -5.938 1.00 89.44 125 SER A CA 1
ATOM 989 C C . SER A 1 125 ? 0.446 13.218 -6.740 1.00 89.44 125 SER A C 1
ATOM 991 O O . SER A 1 125 ? 0.598 12.097 -6.246 1.00 89.44 125 SER A O 1
ATOM 993 N N . VAL A 1 126 ? 0.826 13.511 -7.985 1.00 88.06 126 VAL A N 1
ATOM 994 C CA . VAL A 1 126 ? 1.635 12.637 -8.845 1.00 88.06 126 VAL A CA 1
ATOM 995 C C . VAL A 1 126 ? 2.690 13.489 -9.534 1.00 88.06 126 VAL A C 1
ATOM 997 O O . VAL A 1 126 ? 2.370 14.486 -10.172 1.00 88.06 126 VAL A O 1
ATOM 1000 N N . ASN A 1 127 ? 3.943 13.065 -9.435 1.00 82.75 127 ASN A N 1
ATOM 1001 C CA . ASN A 1 127 ? 5.087 13.622 -10.137 1.00 82.75 127 ASN A CA 1
ATOM 1002 C C . ASN A 1 127 ? 5.701 12.513 -11.004 1.00 82.75 127 ASN A C 1
ATOM 1004 O O . ASN A 1 127 ? 5.941 11.413 -10.517 1.00 82.75 127 ASN A O 1
ATOM 1008 N N . GLY A 1 128 ? 5.971 12.770 -12.282 1.00 70.19 128 GLY A N 1
ATOM 1009 C CA . GLY A 1 128 ? 6.589 11.788 -13.180 1.00 70.19 128 GLY A CA 1
ATOM 1010 C C . GLY A 1 128 ? 7.004 12.412 -14.516 1.00 70.19 128 GLY A C 1
ATOM 1011 O O . GLY A 1 128 ? 6.666 13.569 -14.752 1.00 70.19 128 GLY A O 1
ATOM 1012 N N . PRO A 1 129 ? 7.730 11.686 -15.389 1.00 58.12 129 PRO A N 1
ATOM 1013 C CA . PRO A 1 129 ? 8.215 12.213 -16.674 1.00 58.12 129 PRO A CA 1
ATOM 1014 C C . PRO A 1 129 ? 7.087 12.528 -17.664 1.00 58.12 129 PRO A C 1
ATOM 1016 O O . PRO A 1 129 ? 7.220 13.427 -18.487 1.00 58.12 129 PRO A O 1
ATOM 1019 N N . ASN A 1 130 ? 5.972 11.808 -17.543 1.00 55.44 130 ASN A N 1
ATOM 1020 C CA . ASN A 1 130 ? 4.720 12.082 -18.231 1.00 55.44 130 ASN A CA 1
ATOM 1021 C C . ASN A 1 130 ? 3.660 12.400 -17.169 1.00 55.44 130 ASN A C 1
ATOM 1023 O O . ASN A 1 130 ? 2.834 11.535 -16.866 1.00 55.44 130 ASN A O 1
ATOM 1027 N N . PRO A 1 131 ? 3.666 13.607 -16.564 1.00 52.03 131 PRO A N 1
ATOM 1028 C CA . PRO A 1 131 ? 2.422 14.104 -16.008 1.00 52.03 131 PRO A CA 1
ATOM 1029 C C . PRO A 1 131 ? 1.509 14.181 -17.225 1.00 52.03 131 PRO A C 1
ATOM 1031 O O . PRO A 1 131 ? 1.918 14.708 -18.260 1.00 52.03 131 PRO A O 1
ATOM 1034 N N . SER A 1 132 ? 0.369 13.510 -17.173 1.00 50.69 132 SER A N 1
ATOM 1035 C CA . SER A 1 132 ? -0.578 13.430 -18.274 1.00 50.69 132 SER A CA 1
ATOM 1036 C C . SER A 1 132 ? -0.575 14.699 -19.128 1.00 50.69 132 SER A C 1
ATOM 1038 O O . SER A 1 132 ? -0.602 15.827 -18.627 1.00 50.69 132 SER A O 1
ATOM 1040 N N . GLN A 1 133 ? -0.663 14.491 -20.437 1.00 46.72 133 GLN A N 1
ATOM 1041 C CA . GLN A 1 133 ? -1.333 15.403 -21.356 1.00 46.72 133 GLN A CA 1
ATOM 1042 C C . GLN A 1 133 ? -2.811 15.602 -20.941 1.00 46.72 133 GLN A C 1
ATOM 1044 O O . GLN A 1 133 ? -3.705 15.589 -21.778 1.00 46.72 133 GLN A O 1
ATOM 1049 N N . SER A 1 134 ? -3.101 15.766 -19.648 1.00 47.06 134 SER A N 1
ATOM 1050 C CA . SER A 1 134 ? -4.304 16.405 -19.170 1.00 47.06 134 SER A CA 1
ATOM 1051 C C . SER A 1 134 ? -4.171 17.829 -19.672 1.00 47.06 134 SER A C 1
ATOM 1053 O O . SER A 1 134 ? -3.359 18.616 -19.173 1.00 47.06 134 SER A O 1
ATOM 1055 N N . SER A 1 135 ? -4.904 18.124 -20.741 1.00 44.75 135 SER A N 1
ATOM 1056 C CA . SER A 1 135 ? -5.286 19.482 -21.093 1.00 44.75 135 SER A CA 1
ATOM 1057 C C . SER A 1 135 ? -5.436 20.284 -19.806 1.00 44.75 135 SER A C 1
ATOM 1059 O O . SER A 1 135 ? -6.181 19.862 -18.925 1.00 44.75 135 SER A O 1
ATOM 1061 N N . LYS A 1 136 ? -4.673 21.376 -19.669 1.00 48.06 136 LYS A N 1
ATOM 1062 C CA . LYS A 1 136 ? -4.795 22.358 -18.581 1.00 48.06 136 LYS A CA 1
ATOM 1063 C C . LYS A 1 136 ? -6.281 22.529 -18.211 1.00 48.06 136 LYS A C 1
ATOM 1065 O O . LYS A 1 136 ? -6.976 23.238 -18.932 1.00 48.06 136 LYS A O 1
ATOM 1070 N N . GLY A 1 137 ? -6.785 21.866 -17.168 1.00 51.25 137 GLY A N 1
ATO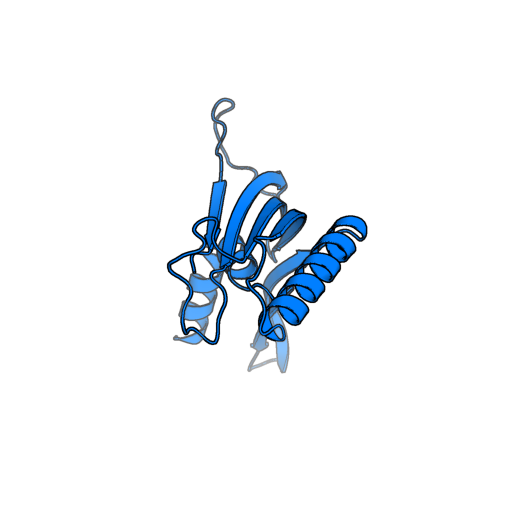M 1071 C CA . GLY A 1 137 ? -8.225 21.893 -16.896 1.00 51.25 137 GLY A CA 1
ATOM 1072 C C . GLY A 1 137 ? -8.752 20.879 -15.887 1.00 51.25 137 GLY A C 1
ATOM 1073 O O . GLY A 1 137 ? -9.390 21.298 -14.927 1.00 51.25 137 GLY A O 1
ATOM 1074 N N . ASP A 1 138 ? -8.473 19.585 -16.053 1.00 56.06 138 ASP A N 1
ATOM 1075 C CA . ASP A 1 138 ? -9.233 18.561 -15.319 1.00 56.06 138 ASP A CA 1
ATOM 1076 C C . ASP A 1 138 ? -8.435 17.946 -14.163 1.00 56.06 138 ASP A C 1
ATOM 1078 O O . ASP A 1 138 ? -7.353 17.387 -14.341 1.00 56.06 138 ASP A O 1
ATOM 1082 N N . PHE A 1 139 ? -8.977 18.067 -12.949 1.00 61.00 139 PHE A N 1
ATOM 1083 C CA . PHE A 1 139 ? -8.489 17.360 -11.767 1.00 61.00 139 PHE A CA 1
ATOM 1084 C C . PHE A 1 139 ? -8.883 15.880 -11.863 1.00 61.00 139 PHE A C 1
ATOM 1086 O O . PHE A 1 139 ? -10.068 15.551 -11.807 1.00 61.00 139 PHE A O 1
ATOM 1093 N N . GLU A 1 140 ? -7.901 14.984 -11.962 1.00 72.81 140 GLU A N 1
ATOM 1094 C CA . GLU A 1 140 ? -8.124 13.538 -11.879 1.00 72.81 140 GLU A CA 1
ATOM 1095 C C . GLU A 1 140 ? -7.872 13.047 -10.445 1.00 72.81 140 GLU A C 1
ATOM 1097 O O . GLU A 1 140 ? -6.733 12.863 -10.006 1.00 72.81 140 GLU A O 1
ATOM 1102 N N . GLY A 1 141 ? -8.957 12.850 -9.693 1.00 80.06 141 GLY A N 1
ATOM 1103 C CA . GLY A 1 141 ? -8.907 12.245 -8.365 1.00 80.06 141 GLY A CA 1
ATOM 1104 C C . GLY A 1 141 ? -8.833 10.721 -8.453 1.00 80.06 141 GLY A C 1
ATOM 1105 O O . GLY A 1 141 ? -9.654 10.099 -9.122 1.00 80.06 141 GLY A O 1
ATOM 1106 N N . THR A 1 142 ? -7.893 10.107 -7.733 1.00 89.44 142 THR A N 1
ATOM 1107 C CA . THR A 1 142 ? -7.777 8.643 -7.635 1.00 89.44 142 THR A CA 1
ATOM 1108 C C . THR A 1 142 ? -7.916 8.210 -6.187 1.00 89.44 142 THR A C 1
ATOM 1110 O O . THR A 1 142 ? -7.308 8.802 -5.291 1.00 89.44 142 THR A O 1
ATOM 1113 N N . ALA A 1 143 ? -8.708 7.165 -5.964 1.00 93.06 143 ALA A N 1
ATOM 1114 C CA . ALA A 1 143 ? -8.857 6.535 -4.666 1.00 93.06 143 ALA A CA 1
ATOM 1115 C C . ALA A 1 143 ? -8.741 5.013 -4.787 1.00 93.06 143 ALA A C 1
ATOM 1117 O O . ALA A 1 143 ? -9.079 4.435 -5.816 1.00 93.06 143 ALA A O 1
ATOM 1118 N N . PHE A 1 144 ? -8.286 4.378 -3.715 1.00 93.25 144 PHE A N 1
ATOM 1119 C CA . PHE A 1 144 ? -8.202 2.930 -3.578 1.00 93.25 144 PHE A CA 1
ATOM 1120 C C . PHE A 1 144 ? -8.914 2.506 -2.294 1.00 93.25 144 PHE A C 1
ATOM 1122 O O . PHE A 1 144 ? -8.735 3.138 -1.253 1.00 93.25 144 PHE A O 1
ATOM 1129 N N . CYS A 1 145 ? -9.689 1.424 -2.351 1.00 92.38 145 CYS A N 1
ATOM 1130 C CA . CYS A 1 145 ? -10.439 0.907 -1.209 1.00 92.38 145 CYS A CA 1
ATOM 1131 C C . CYS A 1 145 ? -10.069 -0.556 -0.947 1.00 92.38 145 CYS A C 1
ATOM 1133 O O . CYS A 1 145 ? -10.192 -1.399 -1.831 1.00 92.38 145 CYS A O 1
ATOM 1135 N N . SER A 1 146 ? -9.688 -0.871 0.291 1.00 86.94 146 SER A N 1
ATOM 1136 C CA . SER A 1 146 ? -9.591 -2.244 0.794 1.00 86.94 146 SER A CA 1
ATOM 1137 C C . SER A 1 146 ? -10.795 -2.502 1.690 1.00 86.94 146 SER A C 1
ATOM 1139 O O . SER A 1 146 ? -10.918 -1.876 2.744 1.00 86.94 146 SER A O 1
ATOM 1141 N N . LEU A 1 147 ? -11.668 -3.418 1.278 1.00 78.81 147 LEU A N 1
ATOM 1142 C CA . LEU A 1 147 ? -12.837 -3.840 2.051 1.00 78.81 147 LEU A CA 1
ATOM 1143 C C . LEU A 1 147 ? -12.529 -5.119 2.863 1.00 78.81 147 LEU A C 1
ATOM 1145 O O . LEU A 1 147 ? -11.605 -5.846 2.481 1.00 78.81 147 LEU A O 1
ATOM 1149 N N . PRO A 1 148 ? -13.227 -5.336 3.997 1.00 64.06 148 PRO A N 1
ATOM 1150 C CA . PRO A 1 148 ? -13.059 -6.503 4.869 1.00 64.06 148 PRO A CA 1
ATOM 1151 C C . PRO A 1 148 ? -13.440 -7.832 4.212 1.00 64.06 148 PRO A C 1
ATOM 1153 O O . PRO A 1 148 ? -14.340 -7.832 3.342 1.00 64.06 148 PRO A O 1
#

Radius of gyration: 19.08 Å; chains: 1; bounding box: 49×39×49 Å

Sequence (148 aa):
NDMHELCSALSEDPEGLILFLKNICKVQVHEINENSGNLKTIFVVEKHLPQGSKEQKQDFAKHLENALKSEKAVTSQKTFYQTTISTSDNRKSEWMIAEQFGSFKENDLQLTDKLPQAAIAARLSVNGPNPSQSSKGDFEGTAFCSLP

Secondary structure (DSSP, 8-state):
-HHHHHHHHHHHSHHHHHHH-TT--EEEEEEE-TTT--EEEEEEEEEEPPHHHHHHHHHHHHHHHHHHH-SSPPPPEEEEEEEEEEETTS-EEEEEEEEEES-S-TTS-SS-SS--EEEEEEEEEEE-S------TT-----EEEE--